Protein AF-A0A7H9AV19-F1 (afdb_monomer_lite)

Sequence (110 aa):
MGRKSEKRIAKSKDYRKKNKKALSPKDVKKTKIQIHKMNRDDSLTSDIFNVDKYNTRVRETPSNIKALNAKVLQKDQQKDKEVQDRIIAQRKDMSDNLTKQIEELSVFSL

Foldseek 3Di:
DDDDDDDDDDDDDPPPDPPPDDDDPVVVVVVVVVVVVVVVVVVVVVCVVCVVPPVPDDDDDPPPDPDPCPVVVVVVVVVVVVVVVVVVVVVVVVVVVVVVVVVVVVVVVD

Structure (mmCIF, N/CA/C/O backbone):
data_AF-A0A7H9AV19-F1
#
_entry.id   AF-A0A7H9AV19-F1
#
loop_
_atom_site.group_PDB
_atom_site.id
_atom_site.type_symbol
_atom_site.label_atom_id
_atom_site.label_alt_id
_atom_site.label_comp_id
_atom_site.label_asym_id
_atom_site.label_entity_id
_atom_site.label_seq_id
_atom_site.pdbx_PDB_ins_code
_atom_site.Cartn_x
_atom_site.Cartn_y
_atom_site.Cartn_z
_atom_site.occupancy
_atom_site.B_iso_or_equiv
_atom_site.auth_seq_id
_atom_site.auth_comp_id
_atom_site.auth_asym_id
_atom_site.auth_atom_id
_atom_site.pdbx_PDB_model_num
ATOM 1 N N . MET A 1 1 ? 44.313 -62.051 -32.352 1.00 45.62 1 MET A N 1
ATOM 2 C CA . MET A 1 1 ? 44.872 -61.428 -31.129 1.00 45.62 1 MET A CA 1
ATOM 3 C C . MET A 1 1 ? 45.514 -60.106 -31.521 1.00 45.62 1 MET A C 1
ATOM 5 O O . MET A 1 1 ? 46.343 -60.115 -32.415 1.00 45.62 1 MET A O 1
ATOM 9 N N . GLY A 1 2 ? 45.106 -58.986 -30.917 1.00 42.19 2 GLY A N 1
ATOM 10 C CA . GLY A 1 2 ? 45.728 -57.677 -31.164 1.00 42.19 2 GLY A CA 1
ATOM 11 C C . GLY A 1 2 ? 44.761 -56.501 -31.035 1.00 42.19 2 GLY A C 1
ATOM 12 O O . GLY A 1 2 ? 44.473 -55.827 -32.017 1.00 42.19 2 GLY A O 1
ATOM 13 N N . ARG A 1 3 ? 44.226 -56.267 -29.829 1.00 47.38 3 ARG A N 1
ATOM 14 C CA . ARG A 1 3 ? 43.419 -55.077 -29.512 1.00 47.38 3 ARG A CA 1
ATOM 15 C C . ARG A 1 3 ? 44.345 -53.854 -29.475 1.00 47.38 3 ARG A C 1
ATOM 17 O O . ARG A 1 3 ? 45.199 -53.777 -28.597 1.00 47.38 3 ARG A O 1
ATOM 24 N N . LYS A 1 4 ? 44.187 -52.899 -30.395 1.00 51.44 4 LYS A N 1
ATOM 25 C CA . LYS A 1 4 ? 44.839 -51.582 -30.297 1.00 51.44 4 LYS A CA 1
ATOM 26 C C . LYS A 1 4 ? 43.932 -50.658 -29.483 1.00 51.44 4 LYS A C 1
ATOM 28 O O . LYS A 1 4 ? 42.898 -50.216 -29.965 1.00 51.44 4 LYS A O 1
ATOM 33 N N . SER A 1 5 ? 44.286 -50.425 -28.221 1.00 55.34 5 SER A N 1
ATOM 34 C CA . SER A 1 5 ? 43.606 -49.476 -27.337 1.00 55.34 5 SER A CA 1
ATOM 35 C C . SER A 1 5 ? 44.116 -48.058 -27.604 1.00 55.34 5 SER A C 1
ATOM 37 O O . SER A 1 5 ? 45.246 -47.723 -27.240 1.00 55.34 5 SER A O 1
ATOM 39 N N . GLU A 1 6 ? 43.293 -47.217 -28.224 1.00 58.97 6 GLU A N 1
ATOM 40 C CA . GLU A 1 6 ? 43.561 -45.786 -28.371 1.00 58.97 6 GLU A CA 1
ATOM 41 C C . GLU A 1 6 ? 43.428 -45.085 -27.010 1.00 58.97 6 GLU A C 1
ATOM 43 O O . GLU A 1 6 ? 42.334 -44.888 -26.478 1.00 58.97 6 GLU A O 1
ATOM 48 N N . LYS A 1 7 ? 44.566 -44.703 -26.420 1.00 55.72 7 LYS A N 1
ATOM 49 C CA . LYS A 1 7 ? 44.619 -43.834 -25.239 1.00 55.72 7 LYS A CA 1
ATOM 50 C C . LYS A 1 7 ? 44.170 -42.425 -25.637 1.00 55.72 7 LYS A C 1
ATOM 52 O O . LYS A 1 7 ? 44.937 -41.662 -26.219 1.00 55.72 7 LYS A O 1
ATOM 57 N N . ARG A 1 8 ? 42.932 -42.057 -25.301 1.00 57.88 8 ARG A N 1
ATOM 58 C CA . ARG A 1 8 ? 42.445 -40.672 -25.392 1.00 57.88 8 ARG A CA 1
ATOM 59 C C . ARG A 1 8 ? 43.114 -39.828 -24.305 1.00 57.88 8 ARG A C 1
ATOM 61 O O . ARG A 1 8 ? 42.723 -39.878 -23.144 1.00 57.88 8 ARG A O 1
ATOM 68 N N . ILE A 1 9 ? 44.129 -39.055 -24.681 1.00 59.53 9 ILE A N 1
ATOM 69 C CA . ILE A 1 9 ? 44.737 -38.043 -23.810 1.00 59.53 9 ILE A CA 1
ATOM 70 C C . ILE A 1 9 ? 43.762 -36.863 -23.729 1.00 59.53 9 ILE A C 1
ATOM 72 O O . ILE A 1 9 ? 43.613 -36.092 -24.678 1.00 59.53 9 ILE A O 1
ATOM 76 N N . ALA A 1 10 ? 43.058 -36.742 -22.604 1.00 57.44 10 ALA A N 1
ATOM 77 C CA . ALA A 1 10 ? 42.223 -35.587 -22.308 1.00 57.44 10 ALA A CA 1
ATOM 78 C C . ALA A 1 10 ? 43.119 -34.353 -22.110 1.00 57.44 10 ALA A C 1
ATOM 80 O O . ALA A 1 10 ? 43.882 -34.274 -21.151 1.00 57.44 10 ALA A O 1
ATOM 81 N N . LYS A 1 11 ? 43.043 -33.384 -23.030 1.00 56.91 11 LYS A N 1
ATOM 82 C CA . LYS A 1 11 ? 43.693 -32.075 -22.875 1.00 56.91 11 LYS A CA 1
ATOM 83 C C . LYS A 1 11 ? 42.993 -31.313 -21.745 1.00 56.91 11 LYS A C 1
ATOM 85 O O . LYS A 1 11 ? 41.834 -30.921 -21.898 1.00 56.91 11 LYS A O 1
ATOM 90 N N . SER A 1 12 ? 43.677 -31.111 -20.622 1.00 57.03 12 SER A N 1
ATOM 91 C CA . SER A 1 12 ? 43.207 -30.251 -19.534 1.00 57.03 12 SER A CA 1
ATOM 92 C C . SER A 1 12 ? 43.075 -28.812 -20.041 1.00 57.03 12 SER A C 1
ATOM 94 O O . SER A 1 12 ? 44.007 -28.247 -20.610 1.00 57.03 12 SER A O 1
ATOM 96 N N . LYS A 1 13 ? 41.894 -28.210 -19.875 1.00 60.78 13 LYS A N 1
ATOM 97 C CA . LYS A 1 13 ? 41.685 -26.786 -20.156 1.00 60.78 13 LYS A CA 1
ATOM 98 C C . LYS A 1 13 ? 42.270 -25.983 -18.997 1.00 60.78 13 LYS A C 1
ATOM 100 O O . LYS A 1 13 ? 41.669 -25.926 -17.928 1.00 60.78 13 LYS A O 1
ATOM 105 N N . ASP A 1 14 ? 43.418 -25.352 -19.216 1.00 57.62 14 ASP A N 1
ATOM 106 C CA . ASP A 1 14 ? 43.972 -24.377 -18.279 1.00 57.62 14 ASP A CA 1
ATOM 107 C C . ASP A 1 14 ? 43.051 -23.155 -18.191 1.00 57.62 14 ASP A C 1
ATOM 109 O O . ASP A 1 14 ? 42.988 -22.311 -19.092 1.00 57.62 14 ASP A O 1
ATOM 113 N N . TYR A 1 15 ? 42.332 -23.036 -17.076 1.00 60.78 15 TYR A N 1
ATOM 114 C CA . TYR A 1 15 ? 41.620 -21.819 -16.711 1.00 60.78 15 TYR A CA 1
ATOM 115 C C . TYR A 1 15 ? 42.650 -20.755 -16.327 1.00 60.78 15 TYR A C 1
ATOM 117 O O . TYR A 1 15 ? 43.024 -20.612 -15.163 1.00 60.78 15 TYR A O 1
ATOM 125 N N . ARG A 1 16 ? 43.137 -19.998 -17.319 1.00 61.41 16 ARG A N 1
ATOM 126 C CA . ARG A 1 16 ? 43.996 -18.831 -17.083 1.00 61.41 16 ARG A CA 1
ATOM 127 C C . ARG A 1 16 ? 43.282 -17.868 -16.133 1.00 61.41 16 ARG A C 1
ATOM 129 O O . ARG A 1 16 ? 42.325 -17.188 -16.510 1.00 61.41 16 ARG A O 1
ATOM 136 N N . LYS A 1 17 ? 43.773 -17.811 -14.894 1.00 63.44 17 LYS A N 1
ATOM 137 C CA . LYS A 1 17 ? 43.384 -16.854 -13.857 1.00 63.44 17 LYS A CA 1
ATOM 138 C C . LYS A 1 17 ? 43.586 -15.448 -14.433 1.00 63.44 17 LYS A C 1
ATOM 140 O O . LYS A 1 17 ? 44.714 -15.023 -14.671 1.00 63.44 17 LYS A O 1
ATOM 145 N N . LYS A 1 18 ? 42.495 -14.744 -14.749 1.00 63.69 18 LYS A N 1
ATOM 146 C CA . LYS A 1 18 ? 42.562 -13.371 -15.267 1.00 63.69 18 LYS A CA 1
ATOM 147 C C . LYS A 1 18 ? 43.131 -12.480 -14.161 1.00 63.69 18 LYS A C 1
ATOM 149 O O . LYS A 1 18 ? 42.444 -12.203 -13.181 1.00 63.69 18 LYS A O 1
ATOM 154 N N . ASN A 1 19 ? 44.385 -12.055 -14.307 1.00 63.78 19 ASN A N 1
ATOM 155 C CA . ASN A 1 19 ? 44.989 -11.060 -13.425 1.00 63.78 19 ASN A CA 1
ATOM 156 C C . ASN A 1 19 ? 44.134 -9.787 -13.466 1.00 63.78 19 ASN A C 1
ATOM 158 O O . ASN A 1 19 ? 43.963 -9.187 -14.531 1.00 63.78 19 ASN A O 1
ATOM 162 N N . LYS A 1 20 ? 43.577 -9.395 -12.314 1.00 67.56 20 LYS A N 1
ATOM 163 C CA . LYS A 1 20 ? 42.829 -8.145 -12.149 1.00 67.56 20 LYS A CA 1
ATOM 164 C C . LYS A 1 20 ? 43.817 -6.985 -12.286 1.00 67.56 20 LYS A C 1
ATOM 166 O O . LYS A 1 20 ? 44.440 -6.581 -11.311 1.00 67.56 20 LYS A O 1
ATOM 171 N N . LYS A 1 21 ? 44.029 -6.501 -13.511 1.00 70.31 21 LYS A N 1
ATOM 172 C CA . LYS A 1 21 ? 44.820 -5.288 -13.742 1.00 70.31 21 LYS A CA 1
ATOM 173 C C . LYS A 1 21 ? 44.077 -4.098 -13.133 1.00 70.31 21 LYS A C 1
ATOM 175 O O . LYS A 1 21 ? 42.851 -4.034 -13.219 1.00 70.31 21 LYS A O 1
ATOM 180 N N . ALA A 1 22 ? 44.823 -3.187 -12.510 1.00 72.31 22 ALA A N 1
ATOM 181 C CA . ALA A 1 22 ? 44.284 -1.935 -11.996 1.00 72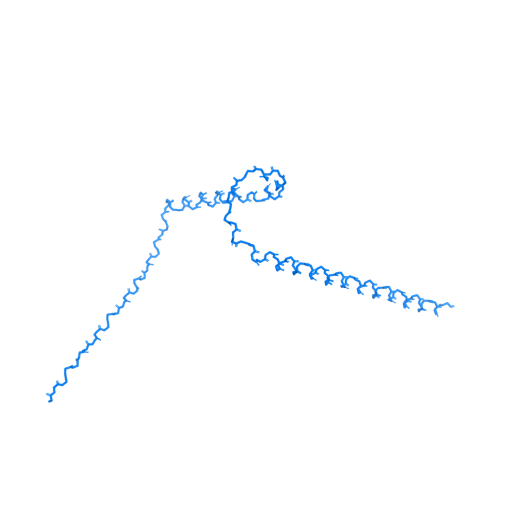.31 22 ALA A CA 1
ATOM 182 C C . ALA A 1 22 ? 43.545 -1.183 -13.115 1.00 72.31 22 ALA A C 1
ATOM 184 O O . ALA A 1 22 ? 43.988 -1.179 -14.267 1.00 72.31 22 ALA A O 1
ATOM 185 N N . LEU A 1 23 ? 42.401 -0.584 -12.776 1.00 71.31 23 LEU A N 1
ATOM 186 C CA . LEU A 1 23 ? 41.602 0.198 -13.717 1.00 71.31 23 LEU A CA 1
ATOM 187 C C . LEU A 1 23 ? 42.436 1.361 -14.257 1.00 71.31 23 LEU A C 1
ATOM 189 O O . LEU A 1 23 ? 43.104 2.065 -13.498 1.00 71.31 23 LEU A O 1
ATOM 193 N N . SER A 1 24 ? 42.389 1.574 -15.572 1.00 82.31 24 SER A N 1
ATOM 194 C CA . SER A 1 24 ? 43.085 2.700 -16.187 1.00 82.31 24 SER A CA 1
ATOM 195 C C . SER A 1 24 ? 42.505 4.022 -15.666 1.00 82.31 24 SER A C 1
ATOM 197 O O . SER A 1 24 ? 41.282 4.137 -15.539 1.00 82.31 24 SER A O 1
ATOM 199 N N . PRO A 1 25 ? 43.323 5.069 -15.445 1.00 85.00 25 PRO A N 1
ATOM 200 C CA . PRO A 1 25 ? 42.829 6.397 -15.071 1.00 85.00 25 PRO A CA 1
ATOM 201 C C . PRO A 1 25 ? 41.767 6.946 -16.037 1.00 85.00 25 PRO A C 1
ATOM 203 O O . PRO A 1 25 ? 40.886 7.708 -15.635 1.00 85.00 25 PRO A O 1
ATOM 206 N N . LYS A 1 26 ? 41.818 6.543 -17.314 1.00 85.88 26 LYS A N 1
ATOM 207 C CA . LYS A 1 26 ? 40.810 6.897 -18.324 1.00 85.88 26 LYS A CA 1
ATOM 208 C C . LYS A 1 26 ? 39.453 6.259 -18.024 1.00 85.88 26 LYS A C 1
ATOM 210 O O . LYS A 1 26 ? 38.432 6.929 -18.162 1.00 85.88 26 LYS A O 1
ATOM 215 N N . ASP A 1 27 ? 39.445 5.002 -17.592 1.00 82.88 27 ASP A N 1
ATOM 216 C CA . ASP A 1 27 ? 38.222 4.273 -17.256 1.00 82.88 27 ASP A CA 1
ATOM 217 C C . ASP A 1 27 ? 37.615 4.821 -15.966 1.00 82.88 27 ASP A C 1
ATOM 219 O O . ASP A 1 27 ? 36.421 5.092 -15.926 1.00 82.88 27 ASP A O 1
ATOM 223 N N . VAL A 1 28 ? 38.444 5.136 -14.965 1.00 85.06 28 VAL A N 1
ATOM 224 C CA . VAL A 1 28 ? 37.993 5.799 -13.728 1.00 85.06 28 VAL A CA 1
ATOM 225 C C . VAL A 1 28 ? 37.314 7.140 -14.029 1.00 85.06 28 VAL A C 1
ATOM 227 O O . VAL A 1 28 ? 36.235 7.421 -13.506 1.00 85.06 28 VAL A O 1
ATOM 230 N N . LYS A 1 29 ? 37.900 7.960 -14.914 1.00 88.31 29 LYS A N 1
ATOM 231 C CA . LYS A 1 29 ? 37.298 9.238 -15.333 1.00 88.31 29 LYS A CA 1
ATOM 232 C C . LYS A 1 29 ? 35.969 9.036 -16.062 1.00 88.31 29 LYS A C 1
ATOM 234 O O . LYS A 1 29 ? 35.011 9.745 -15.764 1.00 88.31 29 LYS A O 1
ATOM 239 N N . LYS A 1 30 ? 35.888 8.066 -16.979 1.00 86.88 30 LYS A N 1
ATOM 240 C CA . LYS A 1 30 ? 34.642 7.739 -17.691 1.00 86.88 30 LYS A CA 1
ATOM 241 C C . LYS A 1 30 ? 33.545 7.295 -16.728 1.00 86.88 30 LYS A C 1
ATOM 243 O O . LYS A 1 30 ? 32.441 7.828 -16.798 1.00 86.88 30 LYS A O 1
ATOM 248 N N . THR A 1 31 ? 33.868 6.403 -15.797 1.00 86.44 31 THR A N 1
ATOM 249 C CA . THR A 1 31 ? 32.922 5.919 -14.788 1.00 86.44 31 THR A CA 1
ATOM 250 C C . THR A 1 31 ? 32.459 7.050 -13.874 1.00 86.44 31 THR A C 1
ATOM 252 O O . THR A 1 31 ? 31.265 7.178 -13.631 1.00 86.44 31 THR A O 1
ATOM 255 N N . LYS A 1 32 ? 33.358 7.943 -13.436 1.00 88.69 32 LYS A N 1
ATOM 256 C CA . LYS A 1 32 ? 32.986 9.113 -12.622 1.00 88.69 32 LYS A CA 1
ATOM 257 C C . LYS A 1 32 ? 32.023 10.049 -13.359 1.00 88.69 32 LYS A C 1
ATOM 259 O O . LYS A 1 32 ? 31.056 10.518 -12.767 1.00 88.69 32 LYS A O 1
ATOM 264 N N . ILE A 1 33 ? 32.262 10.298 -14.648 1.00 85.50 33 ILE A N 1
ATOM 265 C CA . ILE A 1 33 ? 31.368 11.113 -15.484 1.00 85.50 33 ILE A CA 1
ATOM 266 C C . ILE A 1 33 ? 30.015 10.419 -15.662 1.00 85.50 33 ILE A C 1
ATOM 268 O O . ILE A 1 33 ? 28.986 11.082 -15.597 1.00 85.50 33 ILE A O 1
ATOM 272 N N . GLN A 1 34 ? 30.002 9.102 -15.867 1.00 85.31 34 GLN A N 1
ATOM 273 C CA . GLN A 1 34 ? 28.768 8.332 -16.013 1.00 85.31 34 GLN A CA 1
ATOM 274 C C . GLN A 1 34 ? 27.937 8.339 -14.726 1.00 85.31 34 GLN A C 1
ATOM 276 O O . GLN A 1 34 ? 26.750 8.626 -14.796 1.00 85.31 34 GLN A O 1
ATOM 281 N N . ILE A 1 35 ? 28.559 8.128 -13.563 1.00 82.88 35 ILE A N 1
ATOM 282 C CA . ILE A 1 35 ? 27.887 8.225 -12.258 1.00 82.88 35 ILE A CA 1
ATOM 283 C C . ILE A 1 35 ? 27.336 9.636 -12.047 1.00 82.88 35 ILE A C 1
ATOM 285 O O . ILE A 1 35 ? 26.192 9.797 -11.654 1.00 82.88 35 ILE A O 1
ATOM 289 N N . HIS A 1 36 ? 28.109 10.675 -12.362 1.00 79.06 36 HIS A N 1
ATOM 290 C CA . HIS A 1 36 ? 27.637 12.052 -12.221 1.00 79.06 36 HIS A CA 1
ATOM 291 C C . HIS A 1 36 ? 26.487 12.395 -13.183 1.00 79.06 36 HIS A C 1
ATOM 293 O O . HIS A 1 36 ? 25.644 13.224 -12.853 1.00 79.06 36 HIS A O 1
ATOM 299 N N . LYS A 1 37 ? 26.442 11.786 -14.375 1.00 79.06 37 LYS A N 1
ATOM 300 C CA . LYS A 1 37 ? 25.293 11.897 -15.285 1.00 79.06 37 LYS A CA 1
ATOM 301 C C . LYS A 1 37 ? 24.075 11.191 -14.704 1.00 79.06 37 LYS A C 1
ATOM 303 O O . LYS A 1 37 ? 23.054 11.835 -14.561 1.00 79.06 37 LYS A O 1
ATOM 308 N N . MET A 1 38 ? 24.222 9.944 -14.260 1.00 71.88 38 MET A N 1
ATOM 309 C CA . MET A 1 38 ? 23.127 9.188 -13.641 1.00 71.88 38 MET A CA 1
ATOM 310 C C . MET A 1 38 ? 22.588 9.887 -12.389 1.00 71.88 38 MET A C 1
ATOM 312 O O . MET A 1 38 ? 21.388 10.016 -12.258 1.00 71.88 38 MET A O 1
ATOM 316 N N . ASN A 1 39 ? 23.449 10.461 -11.545 1.00 70.56 39 ASN A N 1
ATOM 317 C CA . ASN A 1 39 ? 23.018 11.219 -10.367 1.00 70.56 39 ASN A CA 1
ATOM 318 C C . ASN A 1 39 ? 22.379 12.579 -10.713 1.00 70.56 39 ASN A C 1
ATOM 320 O O . ASN A 1 39 ? 21.634 13.124 -9.905 1.00 70.56 39 ASN A O 1
ATOM 324 N N . ARG A 1 40 ? 22.701 13.166 -11.877 1.00 67.38 40 ARG A N 1
ATOM 325 C CA . ARG A 1 40 ? 21.986 14.343 -12.403 1.00 67.38 40 ARG A CA 1
ATOM 326 C C . ARG A 1 40 ? 20.632 13.953 -12.995 1.00 67.38 40 ARG A C 1
ATOM 328 O O . ARG A 1 40 ? 19.677 14.702 -12.833 1.00 67.38 40 ARG A O 1
ATOM 335 N N . ASP A 1 41 ? 20.571 12.804 -13.659 1.00 58.56 41 ASP A N 1
ATOM 336 C CA . ASP A 1 41 ? 19.355 12.239 -14.245 1.00 58.56 41 ASP A CA 1
ATOM 337 C C . ASP A 1 41 ? 18.433 11.632 -13.160 1.00 58.56 41 ASP A C 1
ATOM 339 O O . ASP A 1 41 ? 17.221 11.598 -13.339 1.00 58.56 41 ASP A O 1
ATOM 343 N N . ASP A 1 42 ? 18.969 11.288 -11.978 1.00 54.44 42 ASP A N 1
ATOM 344 C CA . ASP A 1 42 ? 18.238 10.965 -10.737 1.00 54.44 42 ASP A CA 1
ATOM 345 C C . ASP A 1 42 ? 17.559 12.198 -10.099 1.00 54.44 42 ASP A C 1
ATOM 347 O O . ASP A 1 42 ? 17.045 12.140 -8.981 1.00 54.44 42 ASP A O 1
ATOM 351 N N . SER A 1 43 ? 17.398 13.285 -10.862 1.00 54.69 43 SER A N 1
ATOM 352 C CA . SER A 1 43 ? 16.330 14.283 -10.691 1.00 54.69 43 SER A CA 1
ATOM 353 C C . SER A 1 43 ? 14.923 13.681 -10.914 1.00 54.69 43 SER A C 1
ATOM 355 O O . SER A 1 43 ? 13.980 14.367 -11.312 1.00 54.69 43 SER A O 1
ATOM 357 N N . LEU A 1 44 ? 14.746 12.391 -10.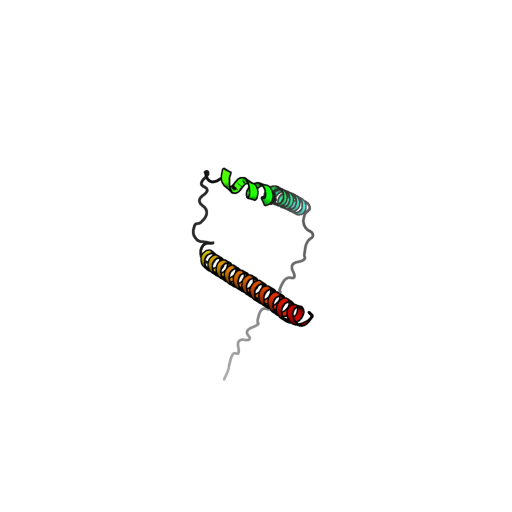617 1.00 55.22 44 LEU A N 1
ATOM 358 C CA . LEU A 1 44 ? 13.484 11.659 -10.640 1.00 55.22 44 LEU A CA 1
ATOM 359 C C . LEU A 1 44 ? 12.450 12.294 -9.705 1.00 55.22 44 LEU A C 1
ATOM 361 O O . LEU A 1 44 ? 11.254 12.163 -9.940 1.00 55.22 44 LEU A O 1
ATOM 365 N N . THR A 1 45 ? 12.875 13.042 -8.685 1.00 55.94 45 THR A N 1
ATOM 366 C CA . THR A 1 45 ? 11.949 13.814 -7.846 1.00 55.94 45 THR A CA 1
ATOM 367 C C . THR A 1 45 ? 11.284 14.952 -8.616 1.00 55.94 45 THR A C 1
ATOM 369 O O . THR A 1 45 ? 10.100 15.192 -8.411 1.00 55.94 45 THR A O 1
ATOM 372 N N . SER A 1 46 ? 11.978 15.608 -9.552 1.00 55.59 46 SER A N 1
ATOM 373 C CA . SER A 1 46 ? 11.378 16.672 -10.371 1.00 55.59 46 SER A CA 1
ATOM 374 C C . SER A 1 46 ? 10.421 16.149 -11.448 1.00 55.59 46 SER A C 1
ATOM 376 O O . SER A 1 46 ? 9.466 16.845 -11.794 1.00 55.59 46 SER A O 1
ATOM 378 N N . ASP A 1 47 ? 10.619 14.918 -11.929 1.00 53.03 47 ASP A N 1
ATOM 379 C CA . ASP A 1 47 ? 9.728 14.295 -12.914 1.00 53.03 47 ASP A CA 1
ATOM 380 C C . ASP A 1 47 ? 8.462 13.724 -12.263 1.00 53.03 47 ASP A C 1
ATOM 382 O O . ASP A 1 47 ? 7.395 13.791 -12.869 1.00 53.03 47 ASP A O 1
ATOM 386 N N . ILE A 1 48 ? 8.531 13.270 -11.003 1.00 56.62 48 ILE A N 1
ATOM 387 C CA . ILE A 1 48 ? 7.356 12.822 -10.228 1.00 56.62 48 ILE A CA 1
ATOM 388 C C . ILE A 1 48 ? 6.349 13.966 -10.010 1.00 56.62 48 ILE A C 1
ATOM 390 O O . ILE A 1 48 ? 5.145 13.728 -10.048 1.00 56.62 48 ILE A O 1
ATOM 394 N N . PHE A 1 49 ? 6.809 15.213 -9.851 1.00 54.47 49 PHE A N 1
ATOM 395 C CA . PHE A 1 49 ? 5.919 16.378 -9.713 1.00 54.47 49 PHE A CA 1
ATOM 396 C C . PHE A 1 49 ? 5.450 16.978 -11.051 1.00 54.47 49 PHE A C 1
ATOM 398 O O . PHE A 1 49 ? 4.555 17.819 -11.051 1.00 54.47 49 PHE A O 1
ATOM 405 N N . ASN A 1 50 ? 6.019 16.565 -12.191 1.00 53.62 50 ASN A N 1
ATOM 406 C CA . ASN A 1 50 ? 5.684 17.111 -13.514 1.00 53.62 50 ASN A CA 1
ATOM 407 C C . ASN A 1 50 ? 4.999 16.104 -14.458 1.00 53.62 50 ASN A C 1
ATOM 409 O O . ASN A 1 50 ? 4.841 16.401 -15.647 1.00 53.62 50 ASN A O 1
ATOM 413 N N . VAL A 1 51 ? 4.554 14.945 -13.956 1.00 52.34 51 VAL A N 1
ATOM 414 C CA . VAL A 1 51 ? 3.875 13.905 -14.758 1.00 52.34 51 VAL A CA 1
ATOM 415 C C . VAL A 1 51 ? 2.642 14.449 -15.499 1.00 52.34 51 VAL A C 1
ATOM 417 O O . VAL A 1 51 ? 2.358 14.014 -16.614 1.00 52.34 51 VAL A O 1
ATOM 420 N N . ASP A 1 52 ? 1.985 15.483 -14.972 1.00 54.91 52 ASP A N 1
ATOM 421 C CA . ASP A 1 52 ? 0.816 16.092 -15.620 1.00 54.91 52 ASP A CA 1
ATOM 422 C C . ASP A 1 52 ? 1.162 17.020 -16.801 1.00 54.91 52 ASP A C 1
ATOM 424 O O . ASP A 1 52 ? 0.297 17.318 -17.624 1.00 54.91 52 ASP A O 1
ATOM 428 N N . LYS A 1 53 ? 2.418 17.476 -16.938 1.00 52.31 53 LYS A N 1
ATOM 429 C CA . LYS A 1 53 ? 2.804 18.479 -17.955 1.00 52.31 53 LYS A CA 1
ATOM 430 C C . LYS A 1 53 ? 3.484 17.914 -19.205 1.00 52.31 53 LYS A C 1
ATOM 432 O O . LYS A 1 53 ? 3.457 18.576 -20.241 1.00 52.31 53 LYS A O 1
ATOM 437 N N . TYR A 1 54 ? 4.065 16.714 -19.158 1.00 49.88 54 TYR A N 1
ATOM 438 C CA . TYR A 1 54 ? 4.890 16.181 -20.262 1.00 49.88 54 TYR A CA 1
ATOM 439 C C . TYR A 1 54 ? 4.212 15.122 -21.147 1.00 49.88 54 TYR A C 1
ATOM 441 O O . TYR A 1 54 ? 4.838 14.597 -22.069 1.00 49.88 54 TYR A O 1
ATOM 449 N N . ASN A 1 55 ? 2.919 14.855 -20.951 1.00 51.94 55 ASN A N 1
ATOM 450 C CA . ASN A 1 55 ? 2.165 13.819 -21.673 1.00 51.94 55 ASN A CA 1
ATOM 451 C C . ASN A 1 55 ? 1.911 14.090 -23.179 1.00 51.94 55 ASN A C 1
ATOM 453 O O . ASN A 1 55 ? 1.123 13.388 -23.804 1.00 51.94 55 ASN A O 1
ATOM 457 N N . THR A 1 56 ? 2.560 15.083 -23.800 1.00 52.94 56 THR A N 1
ATOM 458 C CA . THR A 1 56 ? 2.314 15.456 -25.210 1.00 52.94 56 THR A CA 1
ATOM 459 C C . THR A 1 56 ? 3.455 15.165 -26.184 1.00 52.94 56 THR A C 1
ATOM 461 O O . THR A 1 56 ? 3.313 15.463 -27.369 1.00 52.94 56 THR A O 1
ATOM 464 N N . ARG A 1 57 ? 4.577 14.551 -25.775 1.00 50.69 57 ARG A N 1
ATOM 465 C CA . ARG A 1 57 ? 5.640 14.182 -26.735 1.00 50.69 57 ARG A CA 1
ATOM 466 C C . ARG A 1 57 ? 5.988 12.699 -26.710 1.00 50.69 57 ARG A C 1
ATOM 468 O O . ARG A 1 57 ? 6.912 12.246 -26.047 1.00 50.69 57 ARG A O 1
ATOM 475 N N . VAL A 1 58 ? 5.208 11.997 -27.528 1.00 54.34 58 VAL A N 1
ATOM 476 C CA . VAL A 1 58 ? 5.433 10.701 -28.173 1.00 54.34 58 VAL A CA 1
ATOM 477 C C . VAL A 1 58 ? 6.922 10.350 -28.300 1.00 54.34 58 VAL A C 1
ATOM 479 O O . VAL A 1 58 ? 7.638 10.858 -29.163 1.00 54.34 58 VAL A O 1
ATOM 482 N N . ARG A 1 59 ? 7.380 9.418 -27.466 1.00 49.75 59 ARG A N 1
ATOM 483 C CA . ARG A 1 59 ? 8.442 8.478 -27.826 1.00 49.75 59 ARG A CA 1
ATOM 484 C C . ARG A 1 59 ? 7.862 7.089 -27.668 1.00 49.75 59 ARG A C 1
ATOM 486 O O . ARG A 1 59 ? 7.486 6.691 -26.569 1.00 49.75 59 ARG A O 1
ATOM 493 N N . GLU A 1 60 ? 7.753 6.398 -28.792 1.00 56.91 60 GLU A N 1
ATOM 494 C CA . GLU A 1 60 ? 7.330 5.008 -28.890 1.00 56.91 60 GLU A CA 1
ATOM 495 C C . GLU A 1 60 ? 8.185 4.158 -27.944 1.00 56.91 60 GLU A C 1
ATOM 497 O O . GLU A 1 60 ? 9.366 3.900 -28.177 1.00 56.91 60 GLU A O 1
ATOM 502 N N . THR A 1 61 ? 7.594 3.779 -26.815 1.00 54.34 61 THR A N 1
ATOM 503 C CA . THR A 1 61 ? 8.153 2.770 -25.920 1.00 54.34 61 THR A CA 1
ATOM 504 C C . THR A 1 61 ? 7.666 1.403 -26.400 1.00 54.34 61 THR A C 1
ATOM 506 O O . THR A 1 61 ? 6.541 1.299 -26.894 1.00 54.34 61 THR A O 1
ATOM 509 N N . PRO A 1 62 ? 8.484 0.337 -26.301 1.00 48.78 62 PRO A N 1
ATOM 510 C CA . PRO A 1 62 ? 8.078 -0.989 -26.748 1.00 48.78 62 PRO A CA 1
ATOM 511 C C . PRO A 1 62 ? 6.881 -1.433 -25.903 1.00 48.78 62 PRO A C 1
ATOM 513 O O . PRO A 1 62 ? 7.007 -1.684 -24.702 1.00 48.78 62 PRO A O 1
ATOM 516 N N . SER A 1 63 ? 5.713 -1.513 -26.538 1.00 55.69 63 SER A N 1
ATOM 517 C CA . SER A 1 63 ? 4.392 -1.617 -25.905 1.00 55.69 63 SER A CA 1
ATOM 518 C C . SER A 1 63 ? 4.135 -2.899 -25.102 1.00 55.69 63 SER A C 1
ATOM 520 O O . SER A 1 63 ? 3.062 -3.047 -24.531 1.00 55.69 63 SER A O 1
ATOM 522 N N . ASN A 1 64 ? 5.100 -3.820 -24.996 1.00 54.72 64 ASN A N 1
ATOM 523 C CA . ASN A 1 64 ? 4.823 -5.195 -24.574 1.00 54.72 64 ASN A CA 1
ATOM 524 C C . ASN A 1 64 ? 5.678 -5.750 -23.424 1.00 54.72 64 ASN A C 1
ATOM 526 O O . ASN A 1 64 ? 5.594 -6.943 -23.153 1.00 54.72 64 ASN A O 1
ATOM 530 N N . ILE A 1 65 ? 6.468 -4.945 -22.699 1.00 54.84 65 ILE A N 1
ATOM 531 C CA . ILE A 1 65 ? 7.382 -5.506 -21.671 1.00 54.84 65 ILE A CA 1
ATOM 532 C C . ILE A 1 65 ? 6.907 -5.303 -20.213 1.00 54.84 65 ILE A C 1
ATOM 534 O O . ILE A 1 65 ? 7.430 -5.947 -19.310 1.00 54.84 65 ILE A O 1
ATOM 538 N N . LYS A 1 66 ? 5.874 -4.490 -19.930 1.00 58.16 66 LYS A N 1
ATOM 539 C CA . LYS A 1 66 ? 5.453 -4.207 -18.531 1.00 58.16 66 LYS A CA 1
ATOM 540 C C . LYS A 1 66 ? 3.968 -4.416 -18.197 1.00 58.16 66 LYS A C 1
ATOM 542 O O . LYS A 1 66 ? 3.556 -4.125 -17.080 1.00 58.16 66 LYS A O 1
ATOM 547 N N . ALA A 1 67 ? 3.157 -4.946 -19.113 1.00 58.53 67 ALA A N 1
ATOM 548 C CA . ALA A 1 67 ? 1.707 -5.054 -18.901 1.00 58.53 67 ALA A CA 1
ATOM 549 C C . ALA A 1 67 ? 1.250 -6.322 -18.148 1.00 58.53 67 ALA A C 1
ATOM 551 O O . ALA A 1 67 ? 0.126 -6.357 -17.648 1.00 58.53 67 ALA A O 1
ATOM 552 N N . LEU A 1 68 ? 2.093 -7.359 -18.037 1.00 56.94 68 LEU A N 1
ATOM 553 C CA . LEU A 1 68 ? 1.651 -8.665 -17.526 1.00 56.94 68 LEU A CA 1
ATOM 554 C C . LEU A 1 68 ? 1.407 -8.683 -16.002 1.00 56.94 68 LEU A C 1
ATOM 556 O O . LEU A 1 68 ? 0.538 -9.412 -15.537 1.00 56.94 68 LEU A O 1
ATOM 560 N N . ASN A 1 69 ? 2.083 -7.819 -15.234 1.00 65.00 69 ASN A N 1
ATOM 561 C CA . ASN A 1 69 ? 1.983 -7.801 -13.764 1.00 65.00 69 ASN A CA 1
ATOM 562 C C . ASN A 1 69 ? 1.118 -6.664 -13.194 1.00 65.00 69 ASN A C 1
ATOM 564 O O . ASN A 1 69 ? 0.813 -6.670 -12.005 1.00 65.00 69 ASN A O 1
ATOM 568 N N . ALA A 1 70 ? 0.681 -5.704 -14.016 1.00 74.69 70 ALA A N 1
ATOM 569 C CA . ALA A 1 70 ? -0.082 -4.547 -13.536 1.00 74.69 70 ALA A CA 1
ATOM 570 C C . ALA A 1 70 ? -1.484 -4.932 -13.025 1.00 74.69 70 ALA A C 1
ATOM 572 O O . ALA A 1 70 ? -1.935 -4.426 -12.002 1.00 74.69 70 ALA A O 1
ATOM 573 N N . LYS A 1 71 ? -2.157 -5.877 -13.697 1.00 76.19 71 LYS A N 1
ATOM 574 C CA . LYS A 1 71 ? -3.491 -6.357 -13.290 1.00 76.19 71 LYS A CA 1
ATOM 575 C C . LYS A 1 71 ? -3.462 -7.157 -11.988 1.00 76.19 71 LYS A C 1
ATOM 577 O O . LYS A 1 71 ? -4.413 -7.093 -11.218 1.00 76.19 71 LYS A O 1
ATOM 582 N N . VAL A 1 72 ? -2.396 -7.928 -11.761 1.00 82.81 72 VAL A N 1
ATOM 583 C CA . VAL A 1 72 ? -2.207 -8.683 -10.512 1.00 82.81 72 VAL A CA 1
ATOM 584 C C . VAL A 1 72 ? -1.954 -7.708 -9.370 1.00 82.81 72 VAL A C 1
ATOM 586 O O . VAL A 1 72 ? -2.673 -7.742 -8.379 1.00 82.81 72 VAL A O 1
ATOM 589 N N . LEU A 1 73 ? -1.047 -6.749 -9.577 1.00 83.56 73 LEU A N 1
ATOM 590 C CA . LEU A 1 73 ? -0.730 -5.730 -8.582 1.00 83.56 73 LEU A CA 1
ATOM 591 C C . LEU A 1 73 ? -1.958 -4.901 -8.169 1.00 83.56 73 LEU A C 1
ATOM 593 O O . LEU A 1 73 ? -2.155 -4.661 -6.984 1.00 83.56 73 LEU A O 1
ATOM 597 N N . GLN A 1 74 ? -2.817 -4.510 -9.117 1.00 85.12 74 GLN A N 1
ATOM 598 C CA . GLN A 1 74 ? -4.065 -3.798 -8.804 1.00 85.12 74 GLN A CA 1
ATOM 599 C C . GLN A 1 74 ? -5.034 -4.640 -7.964 1.00 85.12 74 GLN A C 1
ATOM 601 O O . GLN A 1 74 ? -5.651 -4.126 -7.033 1.00 85.12 74 GLN A O 1
ATOM 606 N N . LYS A 1 75 ? -5.163 -5.936 -8.271 1.00 90.25 75 LYS A N 1
ATOM 607 C CA . LYS A 1 75 ? -6.008 -6.846 -7.486 1.00 90.25 75 LYS A CA 1
ATOM 608 C C . LYS A 1 75 ? -5.474 -7.034 -6.071 1.00 90.25 75 LYS A C 1
ATOM 610 O O . LYS A 1 75 ? -6.267 -7.067 -5.136 1.00 90.25 75 LYS A O 1
ATOM 615 N N . ASP A 1 76 ? -4.161 -7.152 -5.916 1.00 91.12 76 ASP A N 1
ATOM 616 C CA . ASP A 1 76 ? -3.543 -7.323 -4.603 1.00 91.12 76 ASP A CA 1
ATOM 61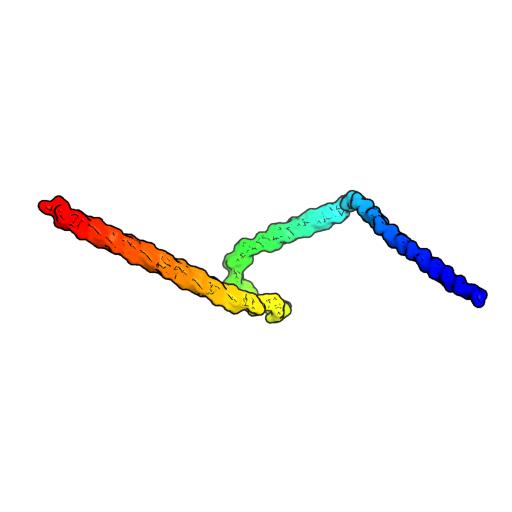7 C C . ASP A 1 76 ? -3.692 -6.050 -3.757 1.00 91.12 76 ASP A C 1
ATOM 619 O O . ASP A 1 76 ? -4.139 -6.130 -2.618 1.00 91.12 76 ASP A O 1
ATOM 623 N N . GLN A 1 77 ? -3.497 -4.867 -4.349 1.00 91.69 77 GLN A N 1
ATOM 624 C CA . GLN A 1 77 ? -3.765 -3.586 -3.680 1.00 91.69 77 GLN A CA 1
ATOM 625 C C . GLN A 1 77 ? -5.218 -3.451 -3.208 1.00 91.69 77 GLN A C 1
ATOM 627 O O . GLN A 1 77 ? -5.479 -2.929 -2.124 1.00 91.69 77 GLN A O 1
ATOM 632 N N . GLN A 1 78 ? -6.178 -3.918 -4.010 1.00 94.12 78 GLN A N 1
ATOM 633 C CA . GLN A 1 78 ? -7.586 -3.884 -3.627 1.00 94.12 78 GLN A CA 1
ATOM 634 C C . GLN A 1 78 ? -7.878 -4.825 -2.451 1.00 94.12 78 GLN A C 1
ATOM 636 O O . GLN A 1 78 ? -8.570 -4.426 -1.515 1.00 94.12 78 GLN A O 1
ATOM 641 N N . LYS A 1 79 ? -7.303 -6.033 -2.449 1.00 95.06 79 LYS A N 1
ATOM 642 C CA . LYS A 1 79 ? -7.421 -6.966 -1.319 1.00 95.06 79 LYS A CA 1
ATOM 643 C C . LYS A 1 79 ? -6.801 -6.407 -0.044 1.00 95.06 79 LYS A C 1
ATOM 645 O O . LYS A 1 79 ? -7.409 -6.519 1.016 1.00 95.06 79 LYS A O 1
ATOM 650 N N . ASP A 1 80 ? -5.625 -5.793 -0.143 1.00 94.81 80 ASP A N 1
ATOM 651 C CA . ASP A 1 80 ? -4.956 -5.189 1.011 1.00 94.81 80 ASP A CA 1
ATOM 652 C C . ASP A 1 80 ? -5.830 -4.100 1.635 1.00 94.81 80 ASP A C 1
ATOM 654 O O . ASP A 1 80 ? -5.990 -4.049 2.857 1.00 94.81 80 ASP A O 1
ATOM 658 N N . LYS A 1 81 ? -6.471 -3.279 0.796 1.00 95.25 81 LYS A N 1
ATOM 659 C CA . LYS A 1 81 ? -7.420 -2.264 1.252 1.00 95.25 81 LYS A CA 1
ATOM 660 C C . LYS A 1 81 ? -8.635 -2.884 1.948 1.00 95.25 81 LYS A C 1
ATOM 662 O O . LYS A 1 81 ? -8.978 -2.464 3.047 1.00 95.25 81 LYS A O 1
ATOM 667 N N . GLU A 1 82 ? -9.239 -3.921 1.368 1.00 96.19 82 GLU A N 1
ATOM 668 C CA . GLU A 1 82 ? -10.372 -4.621 1.992 1.00 96.19 82 GLU A CA 1
ATOM 669 C C . GLU A 1 82 ? -10.006 -5.233 3.353 1.00 96.19 82 GLU A C 1
ATOM 671 O O . GLU A 1 82 ? -10.813 -5.212 4.284 1.00 96.19 82 GLU A O 1
ATOM 676 N N . VAL A 1 83 ? -8.793 -5.774 3.495 1.00 96.19 83 VAL A N 1
ATOM 677 C CA . VAL A 1 83 ? -8.307 -6.308 4.775 1.00 96.19 83 VAL A CA 1
ATOM 678 C C . VAL A 1 83 ? -8.126 -5.186 5.795 1.00 96.19 83 VAL A C 1
ATOM 680 O O . VAL A 1 83 ? -8.549 -5.338 6.942 1.00 96.19 83 VAL A O 1
ATOM 683 N N . GLN A 1 84 ? -7.548 -4.054 5.394 1.00 95.00 84 GLN A N 1
ATOM 684 C CA . GLN A 1 84 ? -7.402 -2.896 6.277 1.00 95.00 84 GLN A CA 1
ATOM 685 C C . GLN A 1 84 ? -8.758 -2.357 6.739 1.00 95.00 84 GLN A C 1
ATOM 687 O O . GLN A 1 84 ? -8.943 -2.148 7.939 1.00 95.00 84 GLN A O 1
ATOM 692 N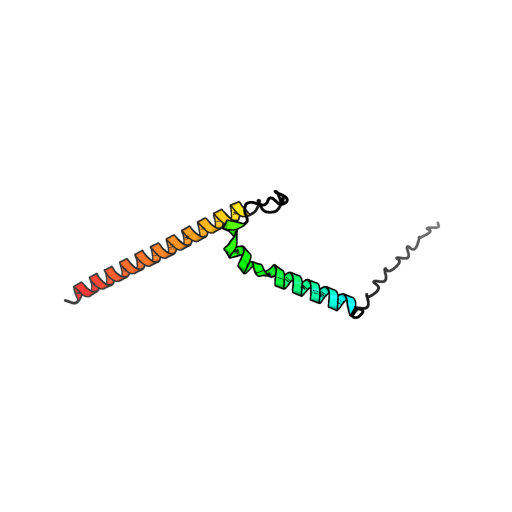 N . ASP A 1 85 ? -9.719 -2.217 5.827 1.00 95.25 85 ASP A N 1
ATOM 693 C CA . ASP A 1 85 ? -11.067 -1.743 6.148 1.00 95.25 85 ASP A CA 1
ATOM 694 C C . ASP A 1 85 ? -11.761 -2.683 7.152 1.00 95.25 85 ASP A C 1
ATOM 696 O O . ASP A 1 85 ? -12.361 -2.222 8.126 1.00 95.25 85 ASP A O 1
ATOM 700 N N . ARG A 1 86 ? -11.603 -4.007 6.996 1.00 95.50 86 ARG A N 1
ATOM 701 C CA . ARG A 1 86 ? -12.117 -4.997 7.964 1.00 95.50 86 ARG A CA 1
ATOM 702 C C . ARG A 1 86 ? -11.464 -4.871 9.336 1.00 95.50 86 ARG A C 1
ATOM 704 O O . ARG A 1 86 ? -12.165 -4.938 10.342 1.00 95.50 86 ARG A O 1
ATOM 711 N N . ILE A 1 87 ? -10.146 -4.680 9.393 1.00 94.94 87 ILE A N 1
ATOM 712 C CA . ILE A 1 87 ? -9.427 -4.500 10.664 1.00 94.94 87 ILE A CA 1
ATOM 713 C C . ILE A 1 87 ? -9.911 -3.230 11.372 1.00 94.94 87 ILE A C 1
ATOM 715 O O . ILE A 1 87 ? -10.109 -3.240 12.587 1.00 94.94 87 ILE A O 1
ATOM 719 N N . ILE A 1 88 ? -10.113 -2.141 10.630 1.00 95.50 88 ILE A N 1
ATOM 720 C CA . ILE A 1 88 ? -10.615 -0.878 11.183 1.00 95.50 88 ILE A CA 1
ATOM 721 C C . ILE A 1 88 ? -12.037 -1.060 11.722 1.00 95.50 88 ILE A C 1
ATOM 723 O O . ILE A 1 88 ? -12.304 -0.652 12.853 1.00 95.50 88 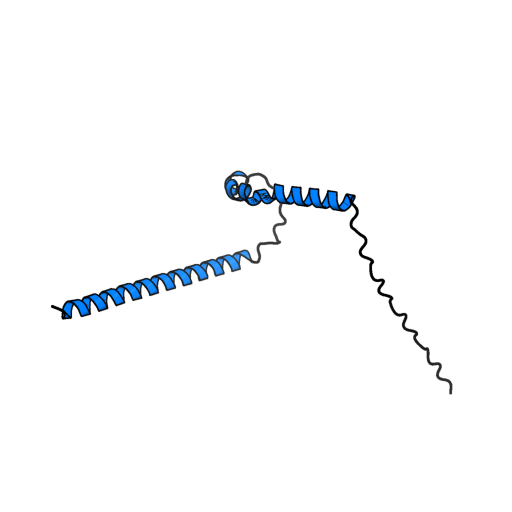ILE A O 1
ATOM 727 N N . ALA A 1 89 ? -12.920 -1.713 10.961 1.00 95.62 89 ALA A N 1
ATOM 728 C CA . ALA A 1 89 ? -14.285 -2.000 11.396 1.00 95.62 89 ALA A CA 1
ATOM 729 C C . ALA A 1 89 ? -14.307 -2.845 12.681 1.00 95.62 89 ALA A C 1
ATOM 731 O O . ALA A 1 89 ? -14.932 -2.451 13.658 1.00 95.62 89 ALA A O 1
ATOM 732 N N . GLN A 1 90 ? -13.529 -3.931 12.736 1.00 94.50 90 GLN A N 1
ATOM 733 C CA . GLN A 1 90 ? -13.438 -4.783 13.928 1.00 94.50 90 GLN A CA 1
ATOM 734 C C . GLN A 1 90 ? -12.922 -4.034 15.161 1.00 94.50 90 GLN A C 1
ATOM 736 O O . GLN A 1 90 ? -13.411 -4.247 16.269 1.00 94.50 90 GLN A O 1
ATOM 741 N N . ARG A 1 91 ? -11.933 -3.147 14.989 1.00 94.31 91 ARG A N 1
ATOM 742 C CA . ARG A 1 91 ? -11.429 -2.313 16.090 1.00 94.31 91 ARG A CA 1
ATOM 743 C C . ARG A 1 91 ? -12.498 -1.362 16.608 1.00 94.31 91 ARG A C 1
ATOM 745 O O . ARG A 1 91 ? -12.591 -1.181 17.819 1.00 94.31 91 ARG A O 1
ATOM 752 N N . LYS A 1 92 ? -13.282 -0.772 15.706 1.00 94.19 92 LYS A N 1
ATOM 753 C CA . LYS A 1 92 ? -14.388 0.109 16.072 1.00 94.19 92 LYS A CA 1
ATOM 754 C C . LYS A 1 92 ? -15.471 -0.660 16.827 1.00 94.19 92 LYS A C 1
ATOM 756 O O . LYS A 1 92 ? -15.794 -0.270 17.939 1.00 94.19 92 LYS A O 1
ATOM 761 N N . ASP A 1 93 ? -15.924 -1.792 16.293 1.00 93.81 93 ASP A N 1
ATOM 762 C CA . ASP A 1 93 ? -16.942 -2.632 16.936 1.00 93.81 93 ASP A CA 1
ATOM 763 C C . ASP A 1 93 ? -16.500 -3.093 18.334 1.00 93.81 93 ASP A C 1
ATOM 765 O O . ASP A 1 93 ? -17.281 -3.083 19.284 1.00 93.81 93 ASP A O 1
ATOM 769 N N . MET A 1 94 ? -15.224 -3.464 18.486 1.00 93.31 94 MET A N 1
ATOM 770 C CA . MET A 1 94 ? -14.656 -3.833 19.783 1.00 93.31 94 MET A CA 1
ATOM 771 C C . MET A 1 94 ? -14.621 -2.646 20.752 1.00 93.31 94 MET A C 1
ATOM 773 O O . MET A 1 94 ? -14.965 -2.811 21.920 1.00 93.31 94 MET A O 1
ATOM 777 N N . SER A 1 95 ? -14.222 -1.462 20.281 1.00 92.44 95 SER A N 1
ATOM 778 C CA . SER A 1 95 ? -14.222 -0.238 21.087 1.00 92.44 95 SER A CA 1
ATOM 779 C C . SER A 1 95 ? -15.633 0.132 21.542 1.00 92.44 95 SER A C 1
ATOM 781 O O . SER A 1 95 ? -15.833 0.428 22.716 1.00 92.44 95 SER A O 1
ATOM 783 N N . ASP A 1 96 ? -16.612 0.083 20.640 1.00 91.06 96 ASP A N 1
ATOM 784 C CA . ASP A 1 96 ? -18.008 0.412 20.935 1.00 91.06 96 ASP A CA 1
ATOM 785 C C . ASP A 1 96 ? -18.602 -0.587 21.946 1.00 91.06 96 ASP A C 1
ATOM 787 O O . ASP A 1 96 ? -19.285 -0.192 22.892 1.00 91.06 96 ASP A O 1
ATOM 791 N N . ASN A 1 97 ? -18.274 -1.878 21.815 1.00 92.94 97 ASN A N 1
ATOM 792 C CA . ASN A 1 97 ? -18.694 -2.909 22.767 1.00 92.94 97 ASN A CA 1
ATOM 793 C C . ASN A 1 97 ? -18.057 -2.717 24.154 1.00 92.94 97 ASN A C 1
ATOM 795 O O . ASN A 1 97 ? -18.745 -2.819 25.166 1.00 92.94 97 ASN A O 1
ATOM 799 N N . LEU A 1 98 ? -16.761 -2.392 24.219 1.00 91.56 98 LEU A N 1
ATOM 800 C CA . LEU A 1 98 ? -16.091 -2.095 25.489 1.00 91.56 98 LEU A CA 1
ATOM 801 C C . LEU A 1 98 ? -16.705 -0.874 26.176 1.00 91.56 98 LEU A C 1
ATOM 803 O O . LEU A 1 98 ? -16.970 -0.927 27.374 1.00 91.56 98 LEU A O 1
ATOM 807 N N . THR A 1 99 ? -16.977 0.196 25.426 1.00 90.62 99 THR A N 1
ATOM 808 C CA . THR A 1 99 ? -17.663 1.382 25.957 1.00 90.62 99 THR A CA 1
ATOM 809 C C . THR A 1 99 ? -19.022 1.005 26.535 1.00 90.62 99 THR A C 1
ATOM 811 O O . THR A 1 99 ? -19.314 1.362 27.672 1.00 90.62 99 THR A O 1
ATOM 814 N N . LYS A 1 100 ? -19.811 0.203 25.812 1.00 89.75 100 LYS A N 1
ATOM 815 C CA . LYS A 1 100 ? -21.115 -0.262 26.294 1.00 89.75 100 LYS A CA 1
ATOM 816 C C . LYS A 1 100 ? -21.005 -1.095 27.576 1.00 89.75 100 LYS A C 1
ATOM 818 O O . LYS A 1 100 ? -21.788 -0.896 28.495 1.00 89.75 100 LYS A O 1
ATOM 823 N N . GLN A 1 101 ? -20.022 -1.990 27.673 1.00 87.94 101 GLN A N 1
ATOM 824 C CA . GLN A 1 101 ? -19.788 -2.769 28.896 1.00 87.94 101 GLN A CA 1
ATOM 825 C C . GLN A 1 101 ? -19.390 -1.877 30.078 1.00 87.94 101 GLN A C 1
ATOM 827 O O . GLN A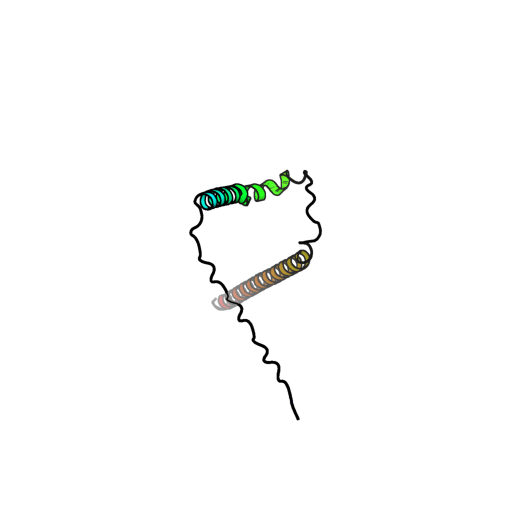 1 101 ? -19.832 -2.108 31.201 1.00 87.94 101 GLN A O 1
ATOM 832 N N . ILE A 1 102 ? -18.575 -0.846 29.836 1.00 86.75 102 ILE A N 1
ATOM 833 C CA . ILE A 1 102 ? -18.214 0.143 30.858 1.00 86.75 102 ILE A CA 1
ATOM 834 C C . ILE A 1 102 ? -19.448 0.935 31.299 1.00 86.75 102 ILE A C 1
ATOM 836 O O . ILE A 1 102 ? -19.631 1.137 32.499 1.00 86.75 102 ILE A O 1
ATOM 840 N N . GLU A 1 103 ? -20.295 1.371 30.365 1.00 85.12 103 GLU A N 1
ATOM 841 C CA . GLU A 1 103 ? -21.559 2.049 30.672 1.00 85.12 103 GLU A CA 1
ATOM 842 C C . GLU A 1 103 ? -22.477 1.151 31.505 1.00 85.12 103 GLU A C 1
ATOM 844 O O . GLU A 1 103 ? -22.936 1.577 32.561 1.00 85.12 103 GLU A O 1
ATOM 849 N N . GLU A 1 104 ? -22.679 -0.105 31.098 1.00 85.88 104 GLU A N 1
ATOM 850 C CA . GLU A 1 104 ? -23.481 -1.080 31.846 1.00 85.88 104 GLU A CA 1
ATOM 851 C C . GLU A 1 104 ? -22.942 -1.268 33.273 1.00 85.88 104 GLU A C 1
ATOM 853 O O . GLU A 1 104 ? -23.706 -1.151 34.229 1.00 85.88 104 GLU A O 1
ATOM 858 N N . LEU A 1 105 ? -21.630 -1.467 33.448 1.00 81.06 105 LEU A N 1
ATOM 859 C CA . LEU A 1 105 ? -21.003 -1.575 34.775 1.00 81.06 105 LEU A CA 1
ATOM 860 C C . LEU A 1 105 ? -21.135 -0.291 35.605 1.00 81.06 105 LEU A C 1
ATOM 862 O O . LEU A 1 105 ? -21.342 -0.360 36.815 1.00 81.06 105 LEU A O 1
ATOM 866 N N . SER A 1 106 ? -21.026 0.875 34.969 1.00 74.44 106 SER A N 1
ATOM 867 C CA . SER A 1 106 ? -21.143 2.171 35.649 1.00 74.44 106 SER A CA 1
ATOM 868 C C . SER A 1 106 ? -22.575 2.443 36.105 1.00 74.44 106 SER A C 1
ATOM 870 O O . SER A 1 106 ? -22.776 3.018 37.173 1.00 74.44 106 SER A O 1
ATOM 872 N N . VAL A 1 107 ? -23.574 1.985 35.344 1.00 65.19 107 VAL A N 1
ATOM 873 C CA . VAL A 1 107 ? -24.995 2.064 35.721 1.00 65.19 107 VAL A CA 1
ATOM 874 C C . VAL A 1 107 ? -25.303 1.207 36.957 1.00 65.19 107 VAL A C 1
ATOM 876 O O . VAL A 1 107 ? -26.178 1.576 37.735 1.00 65.19 107 VAL A O 1
ATOM 879 N N . PHE A 1 108 ? -24.556 0.126 37.207 1.00 58.97 108 PHE A N 1
ATOM 880 C CA . PHE A 1 108 ? -24.666 -0.662 38.444 1.00 58.97 108 PHE A CA 1
ATOM 881 C C . PHE A 1 108 ? -23.942 -0.050 39.661 1.00 58.97 108 PHE A C 1
ATOM 883 O O . PHE A 1 108 ? -24.031 -0.612 40.750 1.00 58.97 108 PHE A O 1
ATOM 890 N N . SER A 1 109 ? -23.223 1.069 39.503 1.00 56.62 109 SER A N 1
ATOM 891 C CA . SER A 1 109 ? -22.462 1.723 40.581 1.00 56.62 109 SER A CA 1
ATOM 892 C C . SER A 1 109 ? -23.168 2.944 41.206 1.00 56.62 109 SER A C 1
ATOM 894 O O . SER A 1 109 ? -22.530 3.675 41.972 1.00 56.62 109 SER A O 1
ATOM 896 N N . LEU A 1 110 ? -24.447 3.171 40.881 1.00 48.06 110 LEU A N 1
ATOM 897 C CA . LEU A 1 110 ? -25.356 4.135 41.528 1.00 48.06 110 LEU A CA 1
ATOM 898 C C . LEU A 1 110 ? -26.235 3.439 42.573 1.00 48.06 110 LEU A C 1
ATOM 900 O O . LEU A 1 110 ? -26.539 4.100 43.590 1.00 48.06 110 LEU A O 1
#

Radius of gyration: 34.73 Å; chains: 1; bounding box: 71×80×73 Å

Secondary structure (DSSP, 8-state):
--------------------PPPPHHHHHHHHHHHHHHHHHTTHHHHHT-TTT-TTS-----TTSSSTTHHHHHHHHHHHHHHHHHHHHHHHHHHHHHHHHHHHHHHTT-

pLDDT: mean 71.86, std 16.83, range [42.19, 96.19]

Organism: Zygotorulaspora mrakii (NCBI:txid42260)